Protein AF-A0A960N498-F1 (afdb_monomer_lite)

Radius of gyration: 22.22 Å; chains: 1; bounding box: 42×60×61 Å

Foldseek 3Di:
DDFDQLQDPDLLCLLVLLVLLLVLLVVCCVQLVDPPVLNLLLSLLSLQSSLCSPFFVVLVVVCVVLQVVLVV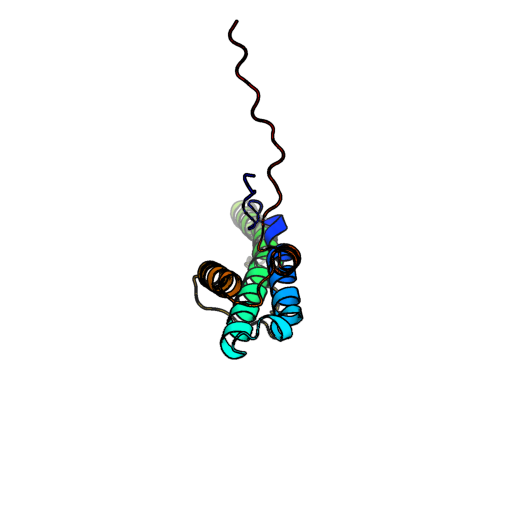CVVPNDDDDDDDRDDRDGDDRDPPHDDDDPPSVVSNVVVLVVSVPRPSDDVVSCVSSSVTGDDDPDDDPDDDDD

Secondary structure (DSSP, 8-state):
--B--SS-SSGGGHHHHHHHHHHHHHHHHHHH---HHHHHHHHHHHHHHHHIIIIIHHHHHHHHHHHHHHHHHHHH---SSPP-PPPP-PPPPPTT-----S-HHHHHHHHHHHHHHSTT--HHHHHHTT-SPPB-----------

Sequence (146 aa):
MKRQPYFPRQVAERPEWFRVFAEQLDHHNPVLGLPAVDLAEAIADAVWLEYLTHYWVPATRDFGPASTATLALAYRGTGDDPMVLPGFEPPALPTGVTARRPGALYRIFDFVQTIKKCPNYSESIGLQMGIVGEEDTSEAETPTFE

Structure (mmCIF, N/CA/C/O backbone):
data_AF-A0A960N498-F1
#
_entry.id   AF-A0A960N498-F1
#
loop_
_atom_site.group_PDB
_atom_site.id
_atom_site.type_symbol
_atom_site.label_atom_id
_atom_site.label_alt_id
_atom_site.label_comp_id
_atom_site.label_asym_id
_atom_site.label_entity_id
_atom_site.label_seq_id
_atom_site.pdbx_PDB_ins_code
_atom_site.Cartn_x
_atom_site.Cartn_y
_atom_site.Cartn_z
_atom_site.occupancy
_atom_site.B_iso_or_equiv
_atom_site.auth_seq_id
_atom_site.auth_comp_id
_atom_site.auth_asym_id
_atom_site.auth_atom_id
_atom_site.pdbx_PDB_model_num
ATOM 1 N N . MET A 1 1 ? -4.626 17.764 22.280 1.00 60.06 1 MET A N 1
ATOM 2 C CA . MET A 1 1 ? -3.346 17.756 21.543 1.00 60.06 1 MET A CA 1
ATOM 3 C C . MET A 1 1 ? -3.635 17.458 20.088 1.00 60.06 1 MET A C 1
ATOM 5 O O . MET A 1 1 ? -4.495 16.626 19.808 1.00 60.06 1 MET A O 1
ATOM 9 N N . LYS A 1 2 ? -3.008 18.194 19.172 1.00 66.44 2 LYS A N 1
ATOM 10 C CA . LYS A 1 2 ? -3.130 17.930 17.738 1.00 66.44 2 LYS A CA 1
ATOM 11 C C . LYS A 1 2 ? -2.371 16.631 17.439 1.00 66.44 2 LYS A C 1
ATOM 13 O O . LYS A 1 2 ? -1.408 16.321 18.130 1.00 66.44 2 LYS A O 1
ATOM 18 N N . ARG A 1 3 ? -2.850 15.829 16.490 1.00 71.38 3 ARG A N 1
ATOM 19 C CA . ARG A 1 3 ? -2.181 14.586 16.080 1.00 71.38 3 ARG A CA 1
ATOM 20 C C . ARG A 1 3 ? -1.801 14.667 14.621 1.00 71.38 3 ARG A C 1
ATOM 22 O O . ARG A 1 3 ? -2.547 15.240 13.821 1.00 71.38 3 ARG A O 1
ATOM 29 N N . GLN A 1 4 ? -0.654 14.093 14.294 1.00 77.19 4 GLN A N 1
ATOM 30 C CA . GLN A 1 4 ? -0.216 13.975 12.914 1.00 77.19 4 GLN A CA 1
ATOM 31 C C . GLN A 1 4 ? -1.149 13.018 12.141 1.00 77.19 4 GLN A C 1
ATOM 33 O O . GLN A 1 4 ? -1.839 12.188 12.743 1.00 77.19 4 GLN A O 1
ATOM 38 N N . PRO A 1 5 ? -1.242 13.123 10.804 1.00 83.06 5 PRO A N 1
ATOM 39 C CA . PRO A 1 5 ? -1.929 12.119 9.998 1.00 83.06 5 PRO A CA 1
ATOM 40 C C . PRO A 1 5 ? -1.252 10.754 10.172 1.00 83.06 5 PRO A C 1
ATOM 42 O O . PRO A 1 5 ? -0.039 10.658 10.038 1.00 83.06 5 PRO A O 1
ATOM 45 N N . TYR A 1 6 ? -2.031 9.702 10.437 1.00 89.44 6 TYR A N 1
ATOM 46 C CA . TYR A 1 6 ? -1.490 8.347 10.621 1.00 89.44 6 TYR A CA 1
ATOM 47 C C . TYR A 1 6 ? -1.002 7.713 9.312 1.00 89.44 6 TYR A C 1
ATOM 49 O O . TYR A 1 6 ? -0.140 6.844 9.325 1.00 89.44 6 TYR A O 1
ATOM 57 N N . PHE A 1 7 ? -1.564 8.128 8.172 1.00 92.31 7 PHE A N 1
ATOM 58 C CA . PHE A 1 7 ? -1.169 7.586 6.879 1.00 92.31 7 PHE A CA 1
ATOM 59 C C . PHE A 1 7 ? 0.095 8.291 6.358 1.00 92.31 7 PHE A C 1
ATOM 61 O O . PHE A 1 7 ? 0.084 9.527 6.246 1.00 92.31 7 PHE A O 1
ATOM 68 N N . PRO A 1 8 ? 1.155 7.549 5.979 1.00 90.75 8 PRO A N 1
ATOM 69 C CA . PRO A 1 8 ? 2.420 8.150 5.583 1.00 90.75 8 PRO A CA 1
ATOM 70 C C . PRO A 1 8 ? 2.311 9.036 4.341 1.00 90.75 8 PRO A C 1
ATOM 72 O O . PRO A 1 8 ? 1.764 8.660 3.291 1.00 90.75 8 PRO A O 1
ATOM 75 N N . ARG A 1 9 ? 2.903 10.231 4.435 1.00 88.00 9 ARG A N 1
ATOM 76 C CA . ARG A 1 9 ? 2.993 11.156 3.299 1.00 88.00 9 ARG A CA 1
ATOM 77 C C . ARG A 1 9 ? 3.956 10.621 2.245 1.00 88.00 9 ARG A C 1
ATOM 79 O O . ARG A 1 9 ? 3.640 10.699 1.055 1.00 88.00 9 ARG A O 1
ATOM 86 N N . GLN A 1 10 ? 5.084 10.052 2.671 1.00 87.25 10 GLN A N 1
ATOM 87 C CA . GLN A 1 10 ? 6.096 9.526 1.765 1.00 87.25 10 GLN A CA 1
ATOM 88 C C . GLN A 1 10 ? 5.680 8.158 1.231 1.00 87.25 10 GLN A C 1
ATOM 90 O O . GLN A 1 10 ? 5.269 7.280 1.980 1.00 87.25 10 GLN A O 1
ATOM 95 N N . VAL A 1 11 ? 5.817 7.952 -0.080 1.00 85.50 11 VAL A N 1
ATOM 96 C CA . VAL A 1 11 ? 5.460 6.668 -0.710 1.00 85.50 11 VAL A CA 1
ATOM 97 C C . VAL A 1 11 ? 6.351 5.526 -0.212 1.00 85.50 11 VAL A C 1
ATOM 99 O O . VAL A 1 11 ? 5.876 4.401 -0.139 1.00 85.50 11 VAL A O 1
ATOM 102 N N . ALA A 1 12 ? 7.599 5.815 0.167 1.00 87.00 12 ALA A N 1
ATOM 103 C CA . ALA A 1 12 ? 8.554 4.820 0.657 1.00 87.00 12 ALA A CA 1
ATOM 104 C C . ALA A 1 12 ? 8.157 4.196 2.008 1.00 87.00 12 ALA A C 1
ATOM 106 O O . ALA A 1 12 ? 8.523 3.061 2.280 1.00 87.00 12 ALA A O 1
ATOM 107 N N . GLU A 1 13 ? 7.382 4.912 2.825 1.00 90.00 13 GLU A N 1
ATOM 108 C CA . GLU A 1 13 ? 6.930 4.465 4.152 1.00 90.00 13 GLU A CA 1
ATOM 109 C C . GLU A 1 13 ? 5.604 3.684 4.086 1.00 90.00 13 GLU A C 1
ATOM 111 O O . GLU A 1 13 ? 5.227 2.983 5.022 1.00 90.00 13 GLU A O 1
ATOM 116 N N . ARG A 1 14 ? 4.869 3.793 2.970 1.00 93.00 14 ARG A N 1
ATOM 117 C CA . ARG A 1 14 ? 3.546 3.168 2.801 1.00 93.00 14 ARG A CA 1
ATOM 118 C C . ARG A 1 14 ? 3.559 1.636 2.800 1.00 93.00 14 ARG A C 1
ATOM 120 O O . ARG A 1 14 ? 2.622 1.091 3.377 1.00 93.00 14 ARG A O 1
ATOM 127 N N . PRO A 1 15 ? 4.544 0.939 2.194 1.00 94.31 15 PRO A N 1
ATOM 128 C CA . PRO A 1 15 ? 4.620 -0.517 2.267 1.00 94.31 15 PRO A CA 1
ATOM 129 C C . PRO A 1 15 ? 4.563 -1.037 3.700 1.00 94.31 15 PRO A C 1
ATOM 131 O O . PRO A 1 15 ? 3.731 -1.878 4.024 1.00 94.31 15 PRO A O 1
ATOM 134 N N . GLU A 1 16 ? 5.396 -0.458 4.564 1.00 94.00 16 GLU A N 1
ATOM 135 C CA . GLU A 1 16 ? 5.491 -0.860 5.962 1.00 94.00 16 GLU A CA 1
ATOM 136 C C . GLU A 1 16 ? 4.184 -0.590 6.708 1.00 94.00 16 GLU A C 1
ATOM 138 O O . GLU A 1 16 ? 3.713 -1.435 7.464 1.00 94.00 16 GLU A O 1
ATOM 143 N N . TRP A 1 17 ? 3.539 0.546 6.430 1.00 96.00 17 TRP A N 1
ATOM 144 C CA . TRP A 1 17 ? 2.233 0.853 7.007 1.00 96.00 17 TRP A CA 1
ATOM 145 C C . TRP A 1 17 ? 1.165 -0.185 6.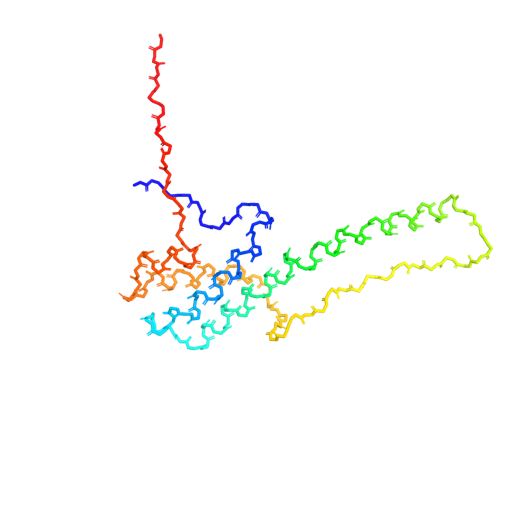633 1.00 96.00 17 TRP A C 1
ATOM 147 O O . TRP A 1 17 ? 0.426 -0.634 7.506 1.00 96.00 17 TRP A O 1
ATOM 157 N N . PHE A 1 18 ? 1.084 -0.600 5.361 1.00 96.75 18 PHE A N 1
ATOM 158 C CA . PHE A 1 18 ? 0.115 -1.618 4.931 1.00 96.75 18 PHE A CA 1
ATOM 159 C C . PHE A 1 18 ? 0.383 -2.982 5.570 1.00 96.75 18 PHE A C 1
ATOM 161 O O . PHE A 1 18 ? -0.563 -3.634 6.015 1.00 96.75 18 PHE A O 1
ATOM 168 N N . ARG A 1 19 ? 1.658 -3.375 5.652 1.00 95.25 19 ARG A N 1
ATOM 169 C CA . ARG A 1 19 ? 2.096 -4.626 6.275 1.00 95.25 19 ARG A CA 1
ATOM 170 C C . ARG A 1 19 ? 1.713 -4.675 7.754 1.00 95.25 19 ARG A C 1
ATOM 172 O O . ARG A 1 19 ? 1.020 -5.593 8.188 1.00 95.25 19 ARG A O 1
ATOM 179 N N . VAL A 1 20 ? 2.099 -3.645 8.513 1.00 95.56 20 VAL A N 1
ATOM 180 C CA . VAL A 1 20 ? 1.786 -3.525 9.946 1.00 95.56 20 VAL A CA 1
ATOM 181 C C . VAL A 1 20 ? 0.278 -3.487 10.169 1.00 95.56 20 VAL A C 1
ATOM 183 O O . VAL A 1 20 ? -0.223 -4.191 11.043 1.00 95.56 20 VAL A O 1
ATOM 186 N N . PHE A 1 21 ? -0.464 -2.725 9.361 1.00 96.38 21 PHE A N 1
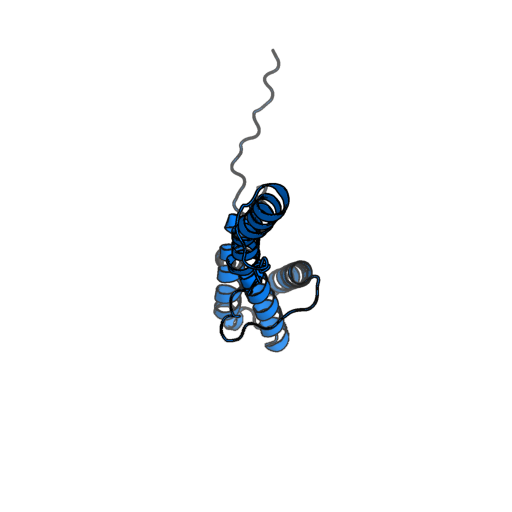ATOM 187 C CA . PHE A 1 21 ? -1.919 -2.677 9.462 1.00 96.38 21 PHE A CA 1
ATOM 188 C C . PHE A 1 21 ? -2.548 -4.066 9.290 1.00 96.38 21 PHE A C 1
ATOM 190 O O . PHE A 1 21 ? -3.367 -4.454 10.118 1.00 96.38 21 PHE A O 1
ATOM 197 N N . ALA A 1 22 ? -2.156 -4.831 8.265 1.00 95.94 22 ALA A N 1
ATOM 198 C CA . ALA A 1 22 ? -2.698 -6.166 8.010 1.00 95.94 22 ALA A CA 1
ATOM 199 C C . ALA A 1 22 ? -2.394 -7.159 9.148 1.00 95.94 22 ALA A C 1
ATOM 201 O O . ALA A 1 22 ? -3.302 -7.841 9.624 1.00 95.94 22 ALA A O 1
ATOM 202 N N . GLU A 1 23 ? -1.143 -7.207 9.614 1.00 96.12 23 GLU A N 1
ATOM 203 C CA . GLU A 1 23 ? -0.706 -8.105 10.693 1.00 96.12 23 GLU A CA 1
ATOM 204 C C . GLU A 1 23 ? -1.412 -7.797 12.020 1.00 96.12 23 GLU A C 1
ATOM 206 O O . GLU A 1 23 ? -1.916 -8.691 12.702 1.00 96.12 23 GLU A O 1
ATOM 211 N N . GLN A 1 24 ? -1.474 -6.517 12.389 1.00 96.12 24 GLN A N 1
ATOM 212 C CA . GLN A 1 24 ? -2.045 -6.092 13.666 1.00 96.12 24 GLN A CA 1
ATOM 213 C C . GLN A 1 24 ? -3.569 -6.163 13.659 1.00 96.12 24 GLN A C 1
ATOM 215 O O . GLN A 1 24 ? -4.181 -6.459 14.687 1.00 96.12 24 GLN A O 1
ATOM 220 N N . LEU A 1 25 ? -4.196 -5.933 12.503 1.00 94.81 25 LEU A N 1
ATOM 221 C CA . LEU A 1 25 ? -5.631 -6.106 12.340 1.00 94.81 25 LEU A CA 1
ATOM 222 C C . LEU A 1 25 ? -6.052 -7.557 12.611 1.00 94.81 25 LEU A C 1
ATOM 224 O O . LEU A 1 25 ? -6.997 -7.772 13.369 1.00 94.81 25 LEU A O 1
ATOM 228 N N . ASP A 1 26 ? -5.329 -8.538 12.066 1.00 95.31 26 ASP A N 1
ATOM 229 C CA . ASP A 1 26 ? -5.582 -9.954 12.350 1.00 95.31 26 ASP A CA 1
ATOM 230 C C . ASP A 1 26 ? -5.324 -10.290 13.830 1.00 95.31 26 ASP A C 1
ATOM 232 O O . ASP A 1 26 ? -6.182 -10.863 14.506 1.00 95.31 26 ASP A O 1
ATOM 236 N N . HIS A 1 27 ? -4.194 -9.826 14.376 1.00 96.25 27 HIS A N 1
ATOM 237 C CA . HIS A 1 27 ? -3.802 -10.075 15.765 1.00 96.25 27 HIS A CA 1
ATOM 238 C C . HIS A 1 27 ? -4.828 -9.570 16.794 1.00 96.25 27 HIS A C 1
ATOM 240 O O . HIS A 1 27 ? -5.120 -10.255 17.776 1.00 96.25 27 HIS A O 1
ATOM 246 N N . HIS A 1 28 ? -5.390 -8.377 16.586 1.00 95.25 28 HIS A N 1
ATOM 247 C CA . HIS A 1 28 ? -6.330 -7.756 17.522 1.00 95.25 28 HIS A CA 1
ATOM 248 C C . HIS A 1 28 ? -7.800 -8.071 17.232 1.00 95.25 28 HIS A C 1
ATOM 250 O O . HIS A 1 28 ? -8.662 -7.749 18.059 1.00 95.25 28 HIS A O 1
ATOM 256 N N . ASN A 1 29 ? -8.121 -8.721 16.110 1.00 93.69 29 ASN A N 1
ATOM 257 C CA . ASN A 1 29 ? -9.504 -9.060 15.794 1.00 93.69 29 ASN A CA 1
ATOM 258 C C . ASN A 1 29 ? -10.223 -9.898 16.875 1.00 93.69 29 ASN A C 1
ATOM 260 O O . ASN A 1 29 ? -11.394 -9.619 17.131 1.00 93.69 29 ASN A O 1
ATOM 264 N N . PRO A 1 30 ? -9.579 -10.851 17.583 1.00 94.38 30 PRO A N 1
ATOM 265 C CA . PRO A 1 30 ? -10.223 -11.568 18.687 1.00 94.38 30 PRO A CA 1
ATOM 266 C C . PRO A 1 30 ? -10.760 -10.654 19.799 1.00 94.38 30 PRO A C 1
ATOM 268 O O . PRO A 1 30 ? -11.718 -11.014 20.478 1.00 94.38 30 PRO A O 1
ATOM 271 N N . VAL A 1 31 ? -10.166 -9.470 19.977 1.00 93.25 31 VAL A N 1
ATOM 272 C CA . VAL A 1 31 ? -10.618 -8.454 20.940 1.00 93.25 31 VAL A CA 1
ATOM 273 C C . VAL A 1 31 ? -11.696 -7.560 20.325 1.00 93.25 31 VAL A C 1
ATOM 275 O O . VAL A 1 31 ? -12.708 -7.268 20.964 1.00 93.25 31 VAL A O 1
ATOM 278 N N . LEU A 1 32 ? -11.497 -7.127 19.077 1.00 92.12 32 LEU A N 1
ATOM 279 C CA . LEU A 1 32 ? -12.407 -6.210 18.384 1.00 92.12 32 LEU A CA 1
ATOM 280 C C . LEU A 1 32 ? -13.731 -6.869 17.973 1.00 92.12 32 LEU A C 1
ATOM 282 O O . LEU A 1 32 ? -14.750 -6.184 17.902 1.00 92.12 32 LEU A O 1
ATOM 286 N N . GLY A 1 33 ? -13.723 -8.182 17.732 1.00 92.88 33 GLY A N 1
ATOM 287 C CA . GLY A 1 33 ? -14.898 -8.959 17.348 1.00 92.88 33 GLY A CA 1
ATOM 288 C C . GLY A 1 33 ? -15.470 -8.567 15.985 1.00 92.88 33 GLY A C 1
ATOM 289 O O . GLY A 1 33 ? -16.690 -8.592 15.816 1.00 92.88 33 GLY A O 1
ATOM 290 N N . LEU A 1 34 ? -14.625 -8.164 15.026 1.00 93.75 34 LEU A N 1
ATOM 291 C CA . LEU A 1 34 ? -15.090 -7.761 13.697 1.00 93.75 34 LEU A CA 1
ATOM 292 C C . LEU A 1 34 ? -15.532 -8.991 12.887 1.00 93.75 34 LEU A C 1
ATOM 294 O O . LEU A 1 34 ? -14.984 -10.087 13.067 1.00 93.75 34 LEU A O 1
ATOM 298 N N . PRO A 1 35 ? -16.490 -8.829 11.956 1.00 94.38 35 PRO A N 1
ATOM 299 C CA . PRO A 1 35 ? -16.887 -9.902 11.055 1.00 94.38 35 PRO A CA 1
ATOM 300 C C . PRO A 1 35 ? -15.696 -10.427 10.247 1.00 94.38 35 PRO A C 1
ATOM 302 O O . PRO A 1 35 ? -14.965 -9.659 9.623 1.00 94.38 35 PRO A O 1
ATOM 305 N N . ALA A 1 36 ? -15.534 -11.752 10.206 1.00 93.06 36 ALA A N 1
ATOM 306 C CA . ALA A 1 36 ? -14.406 -12.397 9.527 1.00 93.06 36 ALA A CA 1
ATOM 307 C C . ALA A 1 36 ? -14.324 -12.063 8.025 1.00 93.06 36 ALA A C 1
ATOM 309 O O . ALA A 1 36 ? -13.235 -12.012 7.462 1.00 93.06 36 ALA A O 1
ATOM 310 N N . VAL A 1 37 ? -15.469 -11.812 7.381 1.00 94.62 37 VAL A N 1
ATOM 311 C CA . VAL A 1 37 ? -15.528 -11.428 5.961 1.00 94.62 37 VAL A CA 1
ATOM 312 C C . VAL A 1 37 ? -14.942 -10.034 5.747 1.00 94.62 37 VAL A C 1
ATOM 314 O O . VAL A 1 37 ? -14.089 -9.860 4.881 1.00 94.62 37 VAL A O 1
ATOM 317 N N . ASP A 1 38 ? -15.352 -9.058 6.558 1.00 93.81 38 ASP A N 1
ATOM 318 C CA . ASP A 1 38 ? -14.876 -7.678 6.429 1.00 93.81 38 ASP A CA 1
ATOM 319 C C .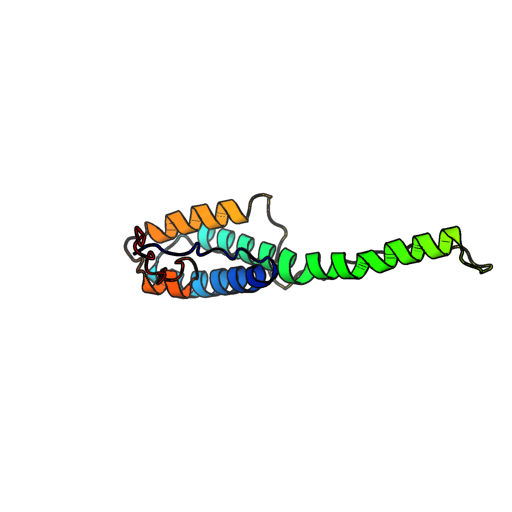 ASP A 1 38 ? -13.388 -7.571 6.785 1.00 93.81 38 ASP A C 1
ATOM 321 O O . ASP A 1 38 ? -12.634 -6.866 6.114 1.00 93.81 38 ASP A O 1
ATOM 325 N N . LEU A 1 39 ? -12.951 -8.339 7.791 1.00 94.75 39 LEU A N 1
ATOM 326 C CA . LEU A 1 39 ? -11.544 -8.492 8.154 1.00 94.75 39 LEU A CA 1
ATOM 327 C C . LEU A 1 39 ? -10.711 -8.990 6.965 1.00 94.75 39 LEU A C 1
ATOM 329 O O . LEU A 1 39 ? -9.719 -8.364 6.595 1.00 94.75 39 LEU A O 1
ATOM 333 N N . ALA A 1 40 ? -11.127 -10.102 6.354 1.00 95.06 40 ALA A N 1
ATOM 334 C CA . ALA A 1 40 ? -10.412 -10.706 5.237 1.00 95.06 40 ALA A CA 1
ATOM 335 C C . ALA A 1 40 ? -10.344 -9.763 4.026 1.00 95.06 40 ALA A C 1
ATOM 337 O O . ALA A 1 40 ? -9.301 -9.659 3.383 1.00 95.06 40 ALA A O 1
ATOM 338 N N . GLU A 1 41 ? -11.424 -9.034 3.738 1.00 95.69 41 GLU A N 1
ATOM 339 C CA . GLU A 1 41 ? -11.459 -8.055 2.649 1.00 95.69 41 GLU A CA 1
ATOM 340 C C . GLU A 1 41 ? -10.530 -6.856 2.907 1.00 95.69 41 GLU A C 1
ATOM 342 O O . GLU A 1 41 ? -9.851 -6.405 1.979 1.00 95.69 41 GLU A O 1
ATOM 347 N N . ALA A 1 42 ? -10.450 -6.368 4.150 1.00 96.00 42 ALA A N 1
ATOM 348 C CA . ALA A 1 42 ? -9.549 -5.282 4.535 1.00 96.00 42 ALA A CA 1
ATOM 349 C C . ALA A 1 42 ? -8.072 -5.703 4.481 1.00 96.00 42 ALA A C 1
ATOM 351 O O . ALA A 1 42 ? -7.240 -4.961 3.955 1.00 96.00 42 ALA A O 1
ATOM 352 N N . ILE A 1 43 ? -7.753 -6.909 4.961 1.00 96.06 43 ILE A N 1
ATOM 353 C CA . ILE A 1 43 ? -6.407 -7.490 4.864 1.00 96.06 43 ILE A CA 1
ATOM 354 C C . ILE A 1 43 ? -6.023 -7.670 3.392 1.00 96.06 43 ILE A C 1
ATOM 356 O O . ILE A 1 43 ? -4.944 -7.243 2.988 1.00 96.06 43 ILE A O 1
ATOM 360 N N . ALA A 1 44 ? -6.919 -8.221 2.567 1.00 96.50 44 ALA A N 1
ATOM 361 C CA . ALA A 1 44 ? -6.682 -8.415 1.137 1.00 96.50 44 ALA A CA 1
ATOM 362 C C . ALA A 1 44 ? -6.421 -7.090 0.397 1.00 96.50 44 ALA A C 1
ATOM 364 O O . ALA A 1 44 ? -5.575 -7.029 -0.496 1.00 96.50 44 ALA A O 1
ATOM 365 N N . ASP A 1 45 ? -7.125 -6.018 0.769 1.00 97.56 45 ASP A N 1
ATOM 366 C CA . ASP A 1 45 ? -6.878 -4.675 0.242 1.00 97.56 45 ASP A CA 1
ATOM 367 C C . ASP A 1 45 ? -5.508 -4.122 0.676 1.00 97.56 45 ASP A C 1
ATOM 369 O O . ASP A 1 45 ? -4.814 -3.517 -0.147 1.00 97.56 45 ASP A O 1
ATOM 373 N N . ALA A 1 46 ? -5.095 -4.348 1.927 1.00 96.94 46 ALA A N 1
ATOM 374 C CA . ALA A 1 46 ? -3.813 -3.881 2.452 1.00 96.94 46 ALA A CA 1
ATOM 375 C C . ALA A 1 46 ? -2.624 -4.583 1.778 1.00 96.94 46 ALA A C 1
ATOM 377 O O . ALA A 1 46 ? -1.754 -3.906 1.232 1.00 96.94 46 ALA A O 1
ATOM 378 N N . VAL A 1 47 ? -2.628 -5.919 1.712 1.00 96.81 47 VAL A N 1
ATOM 379 C CA . VAL A 1 47 ? -1.534 -6.696 1.092 1.00 96.81 47 VAL A CA 1
ATOM 380 C C . VAL A 1 47 ? -1.424 -6.455 -0.418 1.00 96.81 47 VAL A C 1
ATOM 382 O O . VAL A 1 47 ? -0.340 -6.516 -0.994 1.00 96.81 47 VAL A O 1
ATOM 385 N N . TRP A 1 48 ? -2.533 -6.115 -1.084 1.00 97.44 48 TRP A N 1
ATOM 386 C CA . TRP A 1 48 ? -2.506 -5.695 -2.485 1.00 97.44 48 TRP A CA 1
ATOM 387 C C . TRP A 1 48 ? -1.808 -4.344 -2.675 1.00 97.44 48 TRP A C 1
ATOM 389 O O . TRP A 1 48 ? -1.006 -4.176 -3.596 1.00 97.44 48 TRP A O 1
ATOM 399 N N . LEU A 1 49 ? -2.093 -3.369 -1.808 1.00 96.81 49 LEU A N 1
ATOM 400 C CA . LEU A 1 49 ? -1.443 -2.059 -1.859 1.00 96.81 49 LEU A CA 1
ATOM 401 C C . LEU A 1 49 ? 0.029 -2.128 -1.440 1.00 96.81 49 LEU A C 1
ATOM 403 O O . LEU A 1 49 ? 0.859 -1.428 -2.027 1.00 96.81 49 LEU A O 1
ATOM 407 N N . GLU A 1 50 ? 0.364 -2.996 -0.488 1.00 96.31 50 GLU A N 1
ATOM 408 C CA . GLU A 1 50 ? 1.745 -3.345 -0.163 1.00 96.31 50 GLU A CA 1
ATOM 409 C C . GLU A 1 50 ? 2.458 -3.897 -1.400 1.00 96.31 50 GLU A C 1
ATOM 411 O O . GLU A 1 50 ? 3.487 -3.350 -1.793 1.00 96.31 50 GLU A O 1
ATOM 416 N N . TYR A 1 51 ? 1.874 -4.888 -2.091 1.00 96.25 51 TYR A N 1
ATOM 417 C CA . TYR A 1 51 ? 2.464 -5.443 -3.312 1.00 96.25 51 TYR A CA 1
ATOM 418 C C . TYR A 1 51 ? 2.769 -4.357 -4.355 1.00 96.25 51 TYR A C 1
ATOM 420 O O . TYR A 1 51 ? 3.880 -4.273 -4.891 1.00 96.25 51 TYR A O 1
ATOM 428 N N . LEU A 1 52 ? 1.789 -3.488 -4.617 1.00 95.62 52 LEU A N 1
ATOM 429 C CA . LEU A 1 52 ? 1.933 -2.421 -5.601 1.00 95.62 52 LEU A CA 1
ATOM 430 C C . LEU A 1 52 ? 3.042 -1.434 -5.227 1.00 95.62 52 LEU A C 1
ATOM 432 O O . LEU A 1 52 ? 3.832 -1.037 -6.083 1.00 95.62 52 LEU A O 1
ATOM 436 N N . THR A 1 53 ? 3.096 -1.023 -3.962 1.00 94.75 53 THR A N 1
ATOM 437 C CA . THR A 1 53 ? 4.034 0.009 -3.499 1.00 94.75 53 THR A CA 1
ATOM 438 C C . THR A 1 53 ? 5.441 -0.522 -3.239 1.00 94.75 53 THR A C 1
ATOM 440 O O . THR A 1 53 ? 6.398 0.215 -3.474 1.00 94.75 53 THR A O 1
ATOM 443 N N . HIS A 1 54 ? 5.575 -1.777 -2.808 1.00 94.44 54 HIS A N 1
ATOM 444 C CA . HIS A 1 54 ? 6.850 -2.393 -2.446 1.00 94.44 54 HIS A CA 1
ATOM 445 C C . HIS A 1 54 ? 7.538 -3.104 -3.615 1.00 94.44 54 HIS A C 1
ATOM 447 O O . HIS A 1 54 ? 8.753 -3.014 -3.744 1.00 94.44 54 HIS A O 1
ATOM 453 N N . TYR A 1 55 ? 6.783 -3.790 -4.480 1.00 94.50 55 TYR A N 1
ATOM 454 C CA . TYR A 1 55 ? 7.363 -4.614 -5.547 1.00 94.50 55 TYR A CA 1
ATOM 455 C C . TYR A 1 55 ? 7.114 -4.011 -6.927 1.00 94.50 55 TYR A C 1
ATOM 457 O O . TYR A 1 55 ? 8.054 -3.755 -7.680 1.00 94.50 55 TYR A O 1
ATOM 465 N N . TRP A 1 56 ? 5.850 -3.754 -7.271 1.00 95.31 56 TRP A N 1
ATOM 466 C CA . TRP A 1 56 ? 5.489 -3.415 -8.649 1.00 95.31 56 TRP A CA 1
ATOM 467 C C . TRP A 1 56 ? 5.979 -2.026 -9.084 1.00 95.31 56 TRP A C 1
ATOM 469 O O . TRP A 1 56 ? 6.568 -1.890 -10.159 1.00 95.31 56 TRP A O 1
ATOM 479 N N . VAL A 1 57 ? 5.776 -0.986 -8.263 1.00 94.50 57 VAL A N 1
ATOM 480 C CA . VAL A 1 57 ? 6.226 0.379 -8.592 1.00 94.50 57 VAL A CA 1
ATOM 481 C C . VAL A 1 57 ? 7.756 0.468 -8.690 1.00 94.50 57 VAL A C 1
ATOM 483 O O . VAL A 1 57 ? 8.225 1.043 -9.675 1.00 94.50 57 VAL A O 1
ATOM 486 N N . PRO A 1 58 ? 8.552 -0.071 -7.745 1.00 94.06 58 PRO A N 1
ATOM 487 C CA . PRO A 1 58 ? 10.008 -0.104 -7.888 1.00 94.06 58 PRO A CA 1
ATOM 488 C C . PRO A 1 58 ? 10.469 -0.835 -9.152 1.00 94.06 58 PRO A C 1
ATOM 490 O O . PRO A 1 58 ? 11.181 -0.236 -9.951 1.00 94.06 58 PRO A O 1
ATOM 493 N N . ALA A 1 59 ? 9.955 -2.040 -9.425 1.00 95.19 59 ALA A N 1
ATOM 494 C CA . ALA A 1 59 ? 10.307 -2.783 -10.638 1.00 95.19 59 ALA A CA 1
ATOM 495 C C . ALA A 1 59 ? 9.969 -2.008 -11.925 1.00 95.19 59 ALA A C 1
ATOM 497 O O . ALA A 1 59 ? 10.746 -1.985 -12.878 1.00 95.19 59 ALA A O 1
ATOM 498 N N . THR A 1 60 ? 8.828 -1.313 -11.944 1.00 94.75 60 THR A N 1
ATOM 499 C CA . THR A 1 60 ? 8.436 -0.458 -13.076 1.00 94.75 60 THR A CA 1
ATOM 500 C C . THR A 1 60 ? 9.406 0.715 -13.262 1.00 94.75 60 THR A C 1
ATOM 502 O O . THR A 1 60 ? 9.720 1.089 -14.392 1.00 94.75 60 THR A O 1
ATOM 505 N N . ARG A 1 61 ? 9.901 1.306 -12.166 1.00 94.38 61 ARG A N 1
ATOM 506 C CA . ARG A 1 61 ? 10.883 2.402 -12.213 1.00 94.38 61 ARG A CA 1
ATOM 507 C C . ARG A 1 61 ? 12.240 1.917 -12.711 1.00 94.38 61 ARG A C 1
ATOM 509 O O . ARG A 1 61 ? 12.832 2.595 -13.547 1.00 94.38 61 ARG A O 1
ATOM 516 N N . ASP A 1 62 ? 12.672 0.744 -12.267 1.00 93.44 62 ASP A N 1
ATOM 517 C CA . ASP A 1 62 ? 13.929 0.122 -12.693 1.00 93.44 62 ASP A CA 1
ATOM 518 C C . ASP A 1 62 ? 13.894 -0.300 -14.169 1.00 93.44 62 ASP A C 1
ATOM 520 O O . ASP A 1 62 ? 14.911 -0.267 -14.861 1.00 93.44 62 ASP A O 1
ATOM 524 N N . PHE A 1 63 ? 12.708 -0.626 -14.691 1.00 95.00 63 PHE A N 1
ATOM 525 C CA . PHE A 1 63 ? 12.506 -0.925 -16.107 1.00 95.00 63 PHE A CA 1
ATOM 526 C C . PHE A 1 63 ? 12.534 0.321 -17.013 1.00 95.00 63 PHE A C 1
ATOM 528 O O . PHE A 1 63 ? 12.896 0.234 -18.189 1.00 95.00 63 PHE A O 1
ATOM 535 N N . GLY A 1 64 ? 12.186 1.501 -16.488 1.00 93.94 64 GLY A N 1
ATOM 536 C CA . GLY A 1 64 ? 12.138 2.756 -17.252 1.00 93.94 64 GLY A CA 1
ATOM 537 C C . GLY A 1 64 ? 13.409 3.045 -18.074 1.00 93.94 64 GLY A C 1
ATOM 538 O O . GLY A 1 64 ? 13.301 3.290 -19.281 1.00 93.94 64 GLY A O 1
ATOM 539 N N . PRO A 1 65 ? 14.615 2.960 -17.480 1.00 95.25 65 PRO A N 1
ATOM 540 C CA . PRO A 1 65 ? 15.882 3.096 -18.197 1.00 95.25 65 PRO A CA 1
ATOM 541 C C . PRO A 1 65 ? 16.080 2.113 -19.359 1.00 95.25 65 PRO A C 1
ATOM 543 O O . PRO A 1 65 ? 16.674 2.485 -20.368 1.00 95.25 65 PRO A O 1
ATOM 546 N N . ALA A 1 66 ? 15.571 0.879 -19.274 1.00 92.12 66 ALA A N 1
ATOM 547 C CA . ALA A 1 66 ? 15.689 -0.087 -20.370 1.00 92.12 66 ALA A CA 1
ATOM 548 C C . ALA A 1 66 ? 14.910 0.376 -21.613 1.00 92.12 66 ALA A C 1
ATOM 550 O O . ALA A 1 66 ? 15.380 0.244 -22.747 1.00 92.12 66 ALA A O 1
ATOM 551 N N . SER A 1 67 ? 13.747 0.997 -21.402 1.00 91.12 67 SER A N 1
ATOM 552 C CA . SER A 1 67 ? 12.937 1.564 -22.486 1.00 91.12 67 SER A CA 1
ATOM 553 C C . SER A 1 67 ? 13.638 2.748 -23.163 1.00 91.12 67 SER A C 1
ATOM 555 O O . SER A 1 67 ? 13.683 2.827 -24.392 1.00 91.12 67 SER A O 1
ATOM 557 N N . THR A 1 68 ? 14.239 3.655 -22.385 1.00 93.56 68 THR A N 1
ATOM 558 C CA . THR A 1 68 ? 14.955 4.816 -22.943 1.00 93.56 68 THR A CA 1
ATOM 559 C C . THR A 1 68 ? 16.277 4.423 -23.602 1.00 93.56 68 THR A C 1
ATOM 561 O O . THR A 1 68 ? 16.619 4.977 -24.647 1.00 93.56 68 THR A O 1
ATOM 564 N N . ALA A 1 69 ? 16.989 3.430 -23.064 1.00 92.56 69 ALA A N 1
ATOM 565 C CA . ALA A 1 69 ? 18.187 2.867 -23.682 1.00 92.56 69 ALA A CA 1
ATOM 566 C C . ALA A 1 69 ? 17.875 2.216 -25.037 1.00 92.56 69 ALA A C 1
ATOM 568 O O . ALA A 1 69 ? 18.599 2.430 -26.009 1.00 92.56 69 ALA A O 1
ATOM 569 N N . THR A 1 70 ? 16.755 1.496 -25.133 1.00 93.38 70 THR A N 1
ATOM 570 C CA . THR A 1 70 ? 16.290 0.913 -26.401 1.00 93.38 70 THR A CA 1
ATOM 571 C C . THR A 1 70 ? 16.019 2.000 -27.438 1.00 93.38 70 THR A C 1
ATOM 573 O O . THR A 1 70 ? 16.434 1.876 -28.587 1.00 93.38 70 THR A O 1
ATOM 576 N N . LEU A 1 71 ? 15.404 3.117 -27.041 1.00 93.56 71 LEU A N 1
ATOM 577 C CA . LEU A 1 71 ? 15.203 4.254 -27.942 1.00 93.56 71 LEU A CA 1
ATOM 578 C C . LEU A 1 71 ? 16.532 4.883 -28.397 1.00 93.56 71 LEU A C 1
ATOM 580 O O . LEU A 1 71 ? 16.686 5.236 -29.565 1.00 93.56 71 LEU A O 1
ATOM 584 N N . ALA A 1 72 ? 17.511 4.997 -27.495 1.00 94.38 72 ALA A N 1
ATOM 585 C CA . ALA A 1 72 ? 18.840 5.497 -27.838 1.00 94.38 72 ALA A CA 1
ATOM 586 C C . ALA A 1 72 ? 19.547 4.592 -28.864 1.00 94.38 72 ALA A C 1
ATOM 588 O O . ALA A 1 72 ? 20.142 5.102 -29.817 1.00 94.38 72 ALA A O 1
ATOM 589 N N . LEU A 1 73 ? 19.424 3.268 -28.713 1.00 93.50 73 LEU A N 1
ATOM 590 C CA . LEU A 1 73 ? 19.916 2.288 -29.685 1.00 93.50 73 LEU A CA 1
ATOM 591 C C . LEU A 1 73 ? 19.194 2.404 -31.032 1.00 93.50 73 LEU A C 1
ATOM 593 O O . LEU A 1 73 ? 19.848 2.347 -32.066 1.00 93.50 73 LEU A O 1
ATOM 597 N N . ALA A 1 74 ? 17.885 2.657 -31.047 1.00 92.94 74 ALA A N 1
ATOM 598 C CA . ALA A 1 74 ? 17.144 2.825 -32.298 1.00 92.94 74 ALA A CA 1
ATOM 599 C C . ALA A 1 74 ? 17.598 4.055 -33.096 1.00 92.94 74 ALA A C 1
ATOM 601 O O . ALA A 1 74 ? 17.609 4.036 -34.323 1.00 92.94 74 ALA A O 1
ATOM 602 N N . TYR A 1 75 ? 17.974 5.137 -32.410 1.00 95.31 75 TYR A N 1
ATOM 603 C CA . TYR A 1 75 ? 18.384 6.377 -33.071 1.00 95.31 75 TYR A CA 1
ATOM 604 C C . TYR A 1 75 ? 19.854 6.421 -33.468 1.00 95.31 75 TYR A C 1
ATOM 606 O O . TYR A 1 75 ? 20.201 7.100 -34.433 1.00 95.31 75 TYR A O 1
ATOM 614 N N . ARG A 1 76 ? 20.732 5.810 -32.671 1.00 94.69 76 ARG A N 1
ATOM 615 C CA . ARG A 1 76 ? 22.187 6.007 -32.783 1.00 94.69 76 ARG A CA 1
ATOM 616 C C . ARG A 1 76 ? 22.992 4.723 -32.618 1.00 94.69 76 ARG A C 1
ATOM 618 O O . ARG A 1 76 ? 24.218 4.786 -32.618 1.00 94.69 76 ARG A O 1
ATOM 625 N N . GLY A 1 77 ? 22.322 3.596 -32.411 1.00 89.06 77 GLY A N 1
ATOM 626 C CA . GLY A 1 77 ? 22.962 2.300 -32.269 1.00 89.06 77 GLY A CA 1
ATOM 627 C C . GLY A 1 77 ? 23.583 1.832 -33.579 1.00 89.06 77 GLY A C 1
ATOM 628 O O . GLY A 1 77 ? 23.232 2.284 -34.668 1.00 89.06 77 GLY A O 1
ATOM 629 N N . THR A 1 78 ? 24.527 0.914 -33.447 1.00 90.06 78 THR A N 1
ATOM 630 C CA . THR A 1 78 ? 25.158 0.195 -34.550 1.00 90.06 78 THR A CA 1
ATOM 631 C C . THR A 1 78 ? 24.914 -1.300 -34.354 1.00 90.06 78 THR A C 1
ATOM 633 O O . THR A 1 78 ? 24.749 -1.756 -33.223 1.00 90.06 78 THR A O 1
ATOM 636 N N . GLY A 1 79 ? 24.876 -2.063 -35.442 1.00 90.44 79 GLY A N 1
ATOM 637 C CA . GLY A 1 79 ? 24.638 -3.506 -35.413 1.00 90.44 79 GLY A CA 1
ATOM 638 C C . GLY A 1 79 ? 23.872 -3.972 -36.645 1.00 90.44 79 GLY A C 1
ATOM 639 O O . GLY A 1 79 ? 23.175 -3.178 -37.275 1.00 90.44 79 GLY A O 1
ATOM 640 N N . ASP A 1 80 ? 24.024 -5.253 -36.972 1.00 88.56 80 ASP A N 1
ATOM 641 C CA . ASP A 1 80 ? 23.384 -5.876 -38.138 1.00 88.56 80 ASP A CA 1
ATOM 642 C C . ASP A 1 80 ? 22.125 -6.681 -37.757 1.00 88.56 80 ASP A C 1
ATOM 644 O O . ASP A 1 80 ? 21.285 -6.969 -38.612 1.00 88.56 80 ASP A O 1
ATOM 648 N N . ASP A 1 81 ? 21.970 -7.018 -36.472 1.00 93.06 81 ASP A N 1
ATOM 649 C CA . ASP A 1 81 ? 20.826 -7.775 -35.965 1.00 93.06 81 ASP A CA 1
ATOM 650 C C . ASP A 1 81 ? 19.576 -6.890 -35.785 1.00 93.06 81 ASP A C 1
ATOM 652 O O . ASP A 1 81 ? 19.678 -5.736 -35.350 1.00 93.06 81 ASP A O 1
ATOM 656 N N . PRO A 1 82 ? 18.363 -7.423 -36.042 1.00 92.19 82 PRO A N 1
ATOM 657 C CA . PRO A 1 82 ? 17.121 -6.734 -35.717 1.00 92.19 82 PRO A CA 1
ATOM 658 C C . PRO A 1 82 ? 17.013 -6.414 -34.222 1.00 92.19 82 PRO A C 1
ATOM 660 O O . PRO A 1 82 ? 17.251 -7.263 -33.362 1.00 92.19 82 PRO A O 1
ATOM 663 N N . MET A 1 83 ? 16.580 -5.194 -33.905 1.00 92.25 83 MET A N 1
ATOM 664 C CA . MET A 1 83 ? 16.364 -4.782 -32.520 1.00 92.25 83 MET A CA 1
ATOM 665 C C . MET A 1 83 ? 15.233 -5.573 -31.853 1.00 92.25 83 MET A C 1
ATOM 667 O O . MET A 1 83 ? 14.156 -5.746 -32.425 1.00 92.25 83 MET A O 1
ATOM 671 N N . VAL A 1 84 ? 15.452 -5.967 -30.597 1.00 91.94 84 VAL A N 1
ATOM 672 C CA . VAL A 1 84 ? 14.448 -6.603 -29.735 1.00 91.94 84 VAL A CA 1
ATOM 673 C C . VAL A 1 84 ? 14.018 -5.615 -28.658 1.00 91.94 84 VAL A C 1
ATOM 675 O O . VAL A 1 84 ? 14.855 -4.990 -28.007 1.00 91.94 84 VAL A O 1
ATOM 678 N N . LEU A 1 85 ? 12.707 -5.466 -28.468 1.00 92.31 85 LEU A N 1
ATOM 679 C CA . LEU A 1 85 ? 12.172 -4.613 -27.411 1.00 92.31 85 LEU A CA 1
ATOM 680 C C . LEU A 1 85 ? 12.277 -5.323 -26.054 1.00 92.31 85 LEU A C 1
ATOM 682 O O . LEU A 1 85 ? 11.929 -6.504 -25.965 1.00 92.31 85 LEU A O 1
ATOM 686 N N . PRO A 1 86 ? 12.701 -4.624 -24.989 1.00 93.44 86 PRO A N 1
ATOM 687 C CA . PRO A 1 86 ? 12.682 -5.193 -23.654 1.00 93.44 86 PRO A CA 1
ATOM 688 C C . PRO A 1 86 ? 11.227 -5.427 -23.224 1.00 93.44 86 PRO A C 1
ATOM 690 O O . PRO A 1 86 ? 10.374 -4.551 -23.368 1.00 93.44 86 PRO A O 1
ATOM 693 N N . GLY A 1 87 ? 10.941 -6.619 -22.701 1.00 93.50 87 GLY A N 1
ATOM 694 C CA . GLY A 1 87 ? 9.659 -6.940 -22.078 1.00 93.50 87 GLY A CA 1
ATOM 695 C C . GLY A 1 87 ? 9.688 -6.603 -20.591 1.00 93.50 87 GLY A C 1
ATOM 696 O O . GLY A 1 87 ? 10.675 -6.892 -19.917 1.00 93.50 87 GLY A O 1
ATOM 697 N N . PHE A 1 88 ? 8.616 -6.004 -20.074 1.00 94.88 88 PHE A N 1
ATOM 698 C CA . PHE A 1 88 ? 8.439 -5.846 -18.633 1.00 94.88 88 PHE A CA 1
ATOM 699 C C . PHE A 1 88 ? 7.703 -7.060 -18.073 1.00 94.88 88 PHE A C 1
ATOM 701 O O . PHE A 1 88 ? 6.548 -7.305 -18.425 1.00 94.88 88 PHE A O 1
ATOM 708 N N . GLU A 1 89 ? 8.364 -7.787 -17.179 1.00 94.50 89 GLU A N 1
ATOM 709 C CA . GLU A 1 89 ? 7.742 -8.844 -16.393 1.00 94.50 89 GLU A CA 1
ATOM 710 C C . GLU A 1 89 ? 7.504 -8.320 -14.969 1.00 94.50 89 GLU A C 1
ATOM 712 O O . GLU A 1 89 ? 8.468 -8.004 -14.264 1.00 94.50 89 GLU A O 1
ATOM 717 N N . PRO A 1 90 ? 6.240 -8.152 -14.539 1.00 92.31 90 PRO A N 1
ATOM 718 C CA . PRO A 1 90 ? 5.958 -7.687 -13.192 1.00 92.31 90 PRO A CA 1
ATOM 719 C C . PRO A 1 90 ? 6.403 -8.738 -12.164 1.00 92.31 90 PRO A C 1
ATOM 721 O O . PRO A 1 90 ? 6.262 -9.936 -12.421 1.00 92.31 90 PRO A O 1
ATOM 724 N N . PRO A 1 91 ? 6.868 -8.321 -10.972 1.00 95.50 91 PRO A N 1
ATOM 725 C CA . PRO A 1 91 ? 7.187 -9.254 -9.898 1.00 95.50 91 PRO A CA 1
ATOM 726 C C . PRO A 1 91 ? 6.004 -10.174 -9.590 1.00 95.50 91 PRO A C 1
ATOM 728 O O . PRO A 1 91 ? 4.859 -9.716 -9.552 1.00 95.50 91 PRO A O 1
ATOM 731 N N . ALA A 1 92 ? 6.274 -11.456 -9.346 1.00 95.00 92 ALA A N 1
ATOM 732 C CA . ALA A 1 92 ? 5.233 -12.414 -8.997 1.00 95.00 92 ALA A CA 1
ATOM 733 C C . ALA A 1 92 ? 4.465 -11.966 -7.743 1.00 95.00 92 ALA A C 1
ATOM 735 O O . ALA A 1 92 ? 5.030 -11.372 -6.822 1.00 95.00 92 ALA A O 1
ATOM 736 N N . LEU A 1 93 ? 3.166 -12.265 -7.710 1.00 94.06 93 LEU A N 1
ATOM 737 C CA . LEU A 1 93 ? 2.351 -11.988 -6.534 1.00 94.06 93 LEU A CA 1
ATOM 738 C C . LEU A 1 93 ? 2.789 -12.892 -5.373 1.00 94.06 93 LEU A C 1
ATOM 740 O O . LEU A 1 93 ? 2.923 -14.103 -5.577 1.00 94.06 93 LEU A O 1
ATOM 744 N N . PRO A 1 94 ? 2.974 -12.345 -4.159 1.00 92.62 94 PRO A N 1
ATOM 745 C CA . PRO A 1 94 ? 3.159 -13.163 -2.970 1.00 92.62 94 PRO A CA 1
ATOM 746 C C . PRO A 1 94 ? 1.959 -14.091 -2.738 1.00 92.62 94 PRO A C 1
ATOM 748 O O . PRO A 1 94 ? 0.828 -13.794 -3.132 1.00 92.62 94 PRO A O 1
ATOM 751 N N . THR A 1 95 ? 2.194 -15.219 -2.068 1.00 90.56 95 THR A N 1
ATOM 752 C CA . THR A 1 95 ? 1.144 -16.195 -1.750 1.00 90.56 95 THR A CA 1
ATOM 753 C C . THR A 1 95 ? -0.025 -15.535 -1.018 1.00 90.56 95 THR A C 1
ATOM 755 O O . THR A 1 95 ? 0.169 -14.836 -0.029 1.00 90.56 95 THR A O 1
ATOM 758 N N . GLY A 1 96 ? -1.249 -15.782 -1.490 1.00 86.50 96 GLY A N 1
ATOM 759 C CA . GLY A 1 96 ? -2.472 -15.239 -0.886 1.00 86.50 96 GLY A CA 1
ATOM 760 C C . GLY A 1 96 ? -2.829 -13.816 -1.325 1.00 86.50 96 GLY A C 1
ATOM 761 O O . GLY A 1 96 ? -3.942 -13.368 -1.055 1.00 86.50 96 GLY A O 1
ATOM 762 N N . VAL A 1 97 ? -1.953 -13.121 -2.059 1.00 93.19 97 VAL A N 1
ATOM 763 C CA . VAL A 1 97 ? -2.262 -11.806 -2.630 1.00 93.19 97 VAL A CA 1
ATOM 764 C C . VAL A 1 97 ? -3.030 -11.982 -3.936 1.00 93.19 97 VAL A C 1
ATOM 766 O O . VAL A 1 97 ? -2.609 -12.697 -4.844 1.00 93.19 97 VAL A O 1
ATOM 769 N N . THR A 1 98 ? -4.166 -11.298 -4.049 1.00 93.62 98 THR A N 1
ATOM 770 C CA . THR A 1 98 ? -4.990 -11.280 -5.263 1.00 93.62 98 THR A CA 1
ATOM 771 C C . THR A 1 98 ? -5.270 -9.847 -5.689 1.00 93.62 98 THR A C 1
ATOM 773 O O . THR A 1 98 ? -5.263 -8.930 -4.869 1.00 93.62 98 THR A O 1
ATOM 776 N N . ALA A 1 99 ? -5.509 -9.643 -6.985 1.00 94.44 99 ALA A N 1
ATOM 777 C CA . ALA A 1 99 ? -5.828 -8.324 -7.514 1.00 94.44 99 ALA A CA 1
ATOM 778 C C . ALA A 1 99 ? -7.138 -7.793 -6.916 1.00 94.44 99 ALA A C 1
ATOM 780 O O . ALA A 1 99 ? -8.153 -8.493 -6.878 1.00 94.44 99 ALA A O 1
ATOM 781 N N . ARG A 1 100 ? -7.123 -6.533 -6.474 1.00 97.19 100 ARG A N 1
ATOM 782 C CA . ARG A 1 100 ? -8.266 -5.898 -5.805 1.00 97.19 100 ARG A CA 1
ATOM 783 C C . ARG A 1 100 ? -8.896 -4.819 -6.668 1.00 97.19 100 ARG A C 1
ATOM 785 O O . ARG A 1 100 ? -8.258 -4.206 -7.524 1.00 97.19 100 ARG A O 1
ATOM 792 N N . ARG A 1 101 ? -10.177 -4.551 -6.402 1.00 96.12 101 ARG A N 1
ATOM 793 C CA . ARG A 1 101 ? -10.921 -3.467 -7.056 1.00 96.12 101 ARG A CA 1
ATOM 794 C C . ARG A 1 101 ? -10.275 -2.107 -6.746 1.00 96.12 101 ARG A C 1
ATOM 796 O O . ARG A 1 101 ? -9.785 -1.926 -5.623 1.00 96.12 101 ARG A O 1
ATOM 803 N N . PRO A 1 102 ? -10.347 -1.126 -7.668 1.00 96.44 102 PRO A N 1
ATOM 804 C CA . PRO A 1 102 ? -9.892 0.240 -7.412 1.00 96.44 102 PRO A CA 1
ATOM 805 C C . PRO A 1 102 ? -10.471 0.824 -6.118 1.00 96.44 102 PRO A C 1
ATOM 807 O O . PRO A 1 102 ? -11.549 0.425 -5.675 1.00 96.44 102 PRO A O 1
ATOM 810 N N . GLY A 1 103 ? -9.755 1.767 -5.502 1.00 95.44 103 GLY A N 1
ATOM 811 C CA . GLY A 1 103 ? -10.196 2.418 -4.263 1.00 95.44 103 GLY A CA 1
ATOM 812 C C . GLY A 1 103 ? -9.957 1.611 -2.980 1.00 95.44 103 GLY A C 1
ATOM 813 O O . GLY A 1 103 ? -10.590 1.902 -1.971 1.00 95.44 103 GLY A O 1
ATOM 814 N N . ALA A 1 104 ? -9.049 0.628 -2.996 1.00 96.75 104 ALA A N 1
ATOM 815 C CA . ALA A 1 104 ? -8.673 -0.164 -1.816 1.00 96.75 104 ALA A CA 1
ATOM 816 C C . ALA A 1 104 ? -8.292 0.705 -0.602 1.00 96.75 104 ALA A C 1
ATOM 818 O O . ALA A 1 104 ? -8.734 0.435 0.507 1.00 96.75 104 ALA A O 1
ATOM 819 N N . LEU A 1 105 ? -7.569 1.811 -0.814 1.00 96.12 105 LEU A N 1
ATOM 820 C CA . LEU A 1 105 ? -7.182 2.715 0.275 1.00 96.12 105 LEU A CA 1
ATOM 821 C C . LEU A 1 105 ? -8.392 3.360 0.965 1.00 96.12 105 LEU A C 1
ATOM 823 O O . LEU A 1 105 ? -8.431 3.444 2.187 1.00 96.12 105 LEU A O 1
ATOM 827 N N . TYR A 1 106 ? -9.390 3.791 0.188 1.00 96.81 106 TYR A N 1
ATOM 828 C CA . TYR A 1 106 ? -10.609 4.373 0.749 1.00 96.81 106 TYR A CA 1
ATOM 829 C C . TYR A 1 106 ? -11.391 3.340 1.556 1.00 96.81 106 TYR A C 1
ATOM 831 O O . TYR A 1 106 ? -11.810 3.644 2.665 1.00 96.81 106 TYR A O 1
ATOM 839 N N . ARG A 1 107 ? -11.494 2.100 1.059 1.00 97.50 107 ARG A N 1
ATOM 840 C CA . ARG A 1 107 ? -12.127 1.006 1.810 1.00 97.50 107 ARG A CA 1
ATOM 841 C C . ARG A 1 107 ? -11.401 0.707 3.119 1.00 97.50 107 ARG A C 1
ATOM 843 O O . ARG A 1 107 ? -12.062 0.548 4.139 1.00 97.50 107 ARG A O 1
ATOM 850 N N . ILE A 1 108 ? -10.066 0.703 3.116 1.00 96.75 108 ILE A N 1
ATOM 851 C CA . ILE A 1 108 ? -9.272 0.575 4.346 1.00 96.75 108 ILE A CA 1
ATOM 852 C C . ILE A 1 108 ? -9.595 1.724 5.307 1.00 96.75 108 ILE A C 1
ATOM 854 O O . ILE A 1 108 ? -9.842 1.479 6.482 1.00 96.75 108 ILE A O 1
ATOM 858 N N . PHE A 1 109 ? -9.644 2.972 4.836 1.00 96.44 109 PHE A N 1
ATOM 859 C CA . PHE A 1 109 ? -9.953 4.117 5.699 1.00 96.44 109 PHE A CA 1
ATOM 860 C C . PHE A 1 109 ? -11.382 4.088 6.251 1.00 96.44 109 PHE A C 1
ATOM 862 O O . PHE A 1 109 ? -11.576 4.385 7.430 1.00 96.44 109 PHE A O 1
ATOM 869 N N . ASP A 1 110 ? -12.365 3.678 5.454 1.00 96.12 110 ASP A N 1
ATOM 870 C CA . ASP A 1 110 ? -13.740 3.468 5.915 1.00 96.12 110 ASP A CA 1
ATOM 871 C C . ASP A 1 110 ? -13.802 2.351 6.968 1.00 96.12 110 ASP A C 1
ATOM 873 O O . ASP A 1 110 ? -14.486 2.467 7.992 1.00 96.12 110 ASP A O 1
ATOM 877 N N . PHE A 1 111 ? -13.022 1.287 6.774 1.00 95.69 111 PHE A N 1
ATOM 878 C CA . PHE A 1 111 ? -12.917 0.203 7.740 1.00 95.69 111 PHE A CA 1
ATOM 879 C C . PHE A 1 111 ? -12.223 0.647 9.033 1.00 95.69 111 PHE A C 1
ATOM 881 O O . PHE A 1 111 ? -12.694 0.329 10.120 1.00 95.69 111 PHE A O 1
ATOM 888 N N . VAL A 1 112 ? -11.195 1.494 8.954 1.00 95.25 112 VAL A N 1
ATOM 889 C CA . VAL A 1 112 ? -10.570 2.137 10.122 1.00 95.25 112 VAL A CA 1
ATOM 890 C C . VAL A 1 112 ? -11.587 2.947 10.931 1.00 95.25 112 VAL A C 1
ATOM 892 O O . VAL A 1 112 ? -11.560 2.909 12.162 1.00 95.25 112 VAL A O 1
ATOM 895 N N . GLN A 1 113 ? -12.519 3.649 10.279 1.00 94.00 113 GLN A N 1
ATOM 896 C CA . GLN A 1 113 ? -13.608 4.330 10.992 1.00 94.00 113 GLN A CA 1
ATOM 897 C C . GLN A 1 113 ? -14.549 3.344 11.687 1.00 94.00 113 GLN A C 1
ATOM 899 O O . GLN A 1 113 ? -15.088 3.657 12.745 1.00 94.00 113 GLN A O 1
ATOM 904 N N . THR A 1 114 ? -14.749 2.164 11.105 1.00 93.69 114 THR A N 1
ATOM 905 C CA . THR A 1 114 ? -15.557 1.093 11.702 1.00 93.69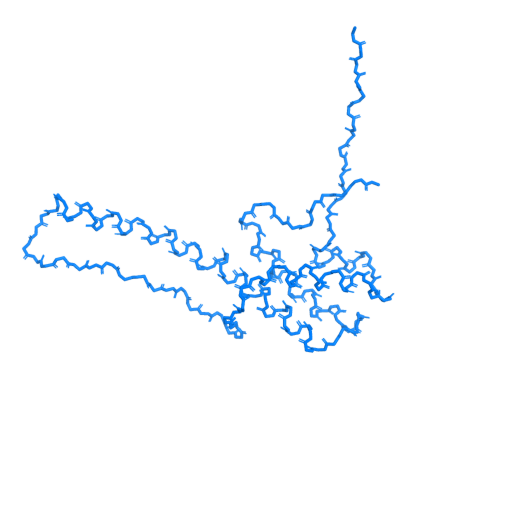 114 THR A CA 1
ATOM 906 C C . THR A 1 114 ? -14.861 0.509 12.929 1.00 93.69 114 THR A C 1
ATOM 908 O O . THR A 1 114 ? -15.474 0.452 13.991 1.00 93.69 114 THR A O 1
ATOM 911 N N . ILE A 1 115 ? -13.561 0.210 12.830 1.00 93.38 115 ILE A N 1
ATOM 912 C CA . ILE A 1 115 ? -12.718 -0.248 13.946 1.00 93.38 115 ILE A CA 1
ATOM 913 C C . ILE A 1 115 ? -12.794 0.733 15.120 1.00 93.38 115 ILE A C 1
ATOM 915 O O . ILE A 1 115 ? -13.040 0.331 16.252 1.00 93.38 115 ILE A O 1
ATOM 919 N N . LYS A 1 116 ? -12.654 2.039 14.857 1.00 93.00 116 LYS A N 1
ATOM 920 C CA . LYS A 1 116 ? -12.703 3.085 15.895 1.00 93.00 116 LYS A CA 1
ATOM 921 C C . LYS A 1 116 ? -14.066 3.228 16.580 1.00 93.00 116 LYS A C 1
ATOM 923 O O . LYS A 1 116 ? -14.142 3.834 17.644 1.00 93.00 116 LYS A O 1
ATOM 928 N N . LYS A 1 117 ? -15.138 2.707 15.977 1.00 93.31 117 LYS A N 1
ATOM 929 C CA . LYS A 1 117 ? -16.493 2.698 16.553 1.00 93.31 117 LYS A CA 1
ATOM 930 C C . LYS A 1 117 ? -16.788 1.426 17.349 1.00 93.31 117 LYS A C 1
ATOM 932 O O . LYS A 1 117 ? -17.835 1.359 17.991 1.00 93.31 117 LYS A O 1
ATOM 937 N N . CYS A 1 118 ? -15.912 0.422 17.310 1.00 91.69 118 CYS A N 1
ATOM 938 C CA . CYS A 1 118 ? -16.102 -0.803 18.074 1.00 91.69 118 CYS A CA 1
ATOM 939 C C . CYS A 1 118 ? -16.031 -0.516 19.582 1.00 91.69 118 CYS A C 1
ATOM 941 O O . CYS A 1 118 ? -15.140 0.207 20.025 1.00 91.69 118 CYS A O 1
ATOM 943 N N . PRO A 1 119 ? -16.910 -1.119 20.399 1.00 91.19 119 PRO A N 1
ATOM 944 C CA . PRO A 1 119 ? -16.926 -0.887 21.845 1.00 91.19 119 PRO A CA 1
ATOM 945 C C . PRO A 1 119 ? -15.642 -1.363 22.541 1.00 91.19 119 PRO A C 1
ATOM 947 O O . PRO A 1 119 ? -15.258 -0.810 23.565 1.00 91.19 119 PRO A O 1
ATOM 950 N N . ASN A 1 120 ? -14.965 -2.358 21.962 1.00 93.00 120 ASN A N 1
ATOM 951 C CA . ASN A 1 120 ? -13.725 -2.929 22.489 1.00 93.00 120 ASN A CA 1
ATOM 952 C C . ASN A 1 120 ? -12.467 -2.241 21.936 1.00 93.00 120 ASN A C 1
ATOM 954 O O . ASN A 1 120 ? -11.352 -2.694 22.193 1.00 93.00 120 ASN A O 1
ATOM 958 N N . TYR A 1 121 ? -12.628 -1.178 21.145 1.00 94.44 121 TYR A N 1
ATOM 959 C CA . TYR A 1 121 ? -11.501 -0.413 20.638 1.00 94.44 121 TYR A CA 1
ATOM 960 C C . TYR A 1 121 ? -10.840 0.375 21.771 1.00 94.44 121 TYR A C 1
ATOM 962 O O . TYR A 1 121 ? -11.496 1.116 22.505 1.00 94.44 121 TYR A O 1
ATOM 970 N N . SER A 1 122 ? -9.519 0.262 21.866 1.00 93.81 122 SER A N 1
ATOM 971 C CA . SER A 1 122 ? -8.692 1.132 22.691 1.00 93.81 122 SER A CA 1
ATOM 972 C C . SER A 1 122 ? -7.709 1.902 21.823 1.00 93.81 122 SER A C 1
ATOM 974 O O . SER A 1 122 ? -7.324 1.487 20.728 1.00 93.81 122 SER A O 1
ATOM 976 N N . GLU A 1 123 ? -7.241 3.026 22.347 1.00 89.75 123 GLU A N 1
ATOM 977 C CA . GLU A 1 123 ? -6.213 3.804 21.674 1.00 89.75 123 GLU A CA 1
ATOM 978 C C . GLU A 1 123 ? -4.892 3.036 21.527 1.00 89.75 123 GLU A C 1
ATOM 980 O O . GLU A 1 123 ? -4.227 3.164 20.503 1.00 89.75 123 GLU A O 1
ATOM 985 N N . SER A 1 124 ? -4.550 2.179 22.496 1.00 91.81 124 SER A N 1
ATOM 986 C CA . SER A 1 124 ? -3.370 1.313 22.415 1.00 91.81 124 SER A CA 1
ATOM 987 C C . SER A 1 124 ? -3.433 0.351 21.226 1.00 91.81 124 SER A C 1
ATOM 989 O O . SER A 1 124 ? -2.440 0.221 20.514 1.00 91.81 124 SER A O 1
ATOM 991 N N . ILE A 1 125 ? -4.603 -0.245 20.955 1.00 93.06 125 ILE A N 1
ATOM 992 C CA . ILE A 1 125 ? -4.829 -1.077 19.763 1.00 93.06 125 ILE A CA 1
ATOM 993 C C . ILE A 1 125 ? -4.647 -0.229 18.499 1.00 93.06 125 ILE A C 1
ATOM 995 O O . ILE A 1 125 ? -3.974 -0.635 17.556 1.00 93.06 125 ILE A O 1
ATOM 999 N N . GLY A 1 126 ? -5.201 0.986 18.489 1.00 91.56 126 GLY A N 1
ATOM 1000 C CA . GLY A 1 126 ? -5.064 1.898 17.355 1.00 91.56 126 GLY A CA 1
ATOM 1001 C C . GLY A 1 126 ? -3.622 2.335 17.064 1.00 91.56 126 GLY A C 1
ATOM 1002 O O . GLY A 1 126 ? -3.260 2.502 15.899 1.00 91.56 126 GLY A O 1
ATOM 1003 N N . LEU A 1 127 ? -2.797 2.509 18.098 1.00 92.06 127 LEU A N 1
ATOM 1004 C CA . LEU A 1 127 ? -1.369 2.808 17.960 1.00 92.06 127 LEU A CA 1
ATOM 1005 C C . LEU A 1 1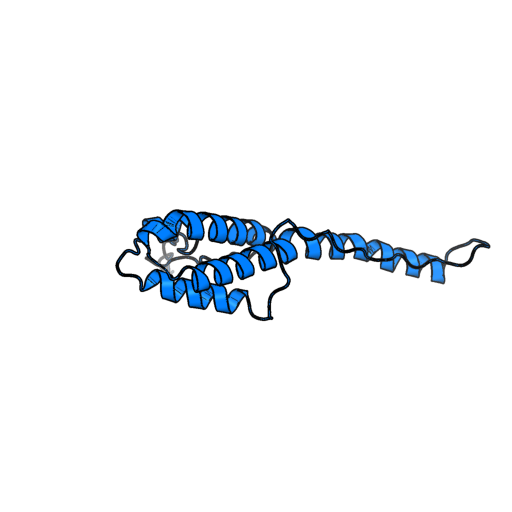27 ? -0.601 1.609 17.398 1.00 92.06 127 LEU A C 1
ATOM 1007 O O . LEU A 1 127 ? 0.181 1.781 16.468 1.00 92.06 127 LEU A O 1
ATOM 1011 N N . GLN A 1 128 ? -0.869 0.401 17.901 1.00 92.12 128 GLN A N 1
ATOM 1012 C CA . GLN A 1 128 ? -0.246 -0.831 17.403 1.00 92.12 128 GLN A CA 1
ATOM 1013 C C . GLN A 1 128 ? -0.572 -1.070 15.924 1.00 92.12 128 GLN A C 1
ATOM 1015 O O . GLN A 1 128 ? 0.317 -1.396 15.148 1.00 92.12 128 GLN A O 1
ATOM 1020 N N . MET A 1 129 ? -1.814 -0.809 15.509 1.00 92.00 129 MET A N 1
ATOM 1021 C CA . MET A 1 129 ? -2.243 -0.909 14.109 1.00 92.00 129 MET A CA 1
ATOM 1022 C C . MET A 1 129 ? -1.732 0.217 13.194 1.00 92.00 129 MET A C 1
ATOM 1024 O O . MET A 1 129 ? -1.984 0.173 11.991 1.00 92.00 129 MET A O 1
ATOM 1028 N N . GLY A 1 130 ? -1.101 1.267 13.729 1.00 91.12 130 GLY A N 1
ATOM 1029 C CA . GLY A 1 130 ? -0.685 2.430 12.937 1.00 91.12 130 GLY A CA 1
ATOM 1030 C C . GLY A 1 130 ? -1.849 3.283 12.409 1.00 91.12 130 GLY A C 1
ATOM 1031 O O . GLY A 1 130 ? -1.692 4.016 11.434 1.00 91.12 130 GLY A O 1
ATOM 1032 N N . ILE A 1 131 ? -3.034 3.209 13.030 1.00 91.88 131 ILE A N 1
ATOM 1033 C CA . ILE A 1 131 ? -4.241 3.974 12.638 1.00 91.88 131 ILE A CA 1
ATOM 1034 C C . ILE A 1 131 ? -4.477 5.204 13.529 1.00 91.88 131 ILE A C 1
ATOM 1036 O O . ILE A 1 131 ? -5.498 5.901 13.421 1.00 91.88 131 ILE A O 1
ATOM 1040 N N . VAL A 1 132 ? -3.532 5.468 14.429 1.00 88.19 132 VAL A N 1
ATOM 1041 C CA . VAL A 1 132 ? -3.452 6.637 15.300 1.00 88.19 132 VAL A CA 1
ATOM 1042 C C . VAL A 1 132 ? -2.128 7.330 15.007 1.00 88.19 132 VAL A C 1
ATOM 1044 O O . VAL A 1 132 ? -1.081 6.699 15.057 1.00 88.19 132 VAL A O 1
ATOM 1047 N N . GLY A 1 133 ? -2.183 8.616 14.659 1.00 79.81 133 GLY A N 1
ATOM 1048 C CA . GLY A 1 133 ? -0.973 9.386 14.402 1.00 79.81 133 GLY A CA 1
ATOM 1049 C C . GLY A 1 133 ? -0.323 9.856 15.696 1.00 79.81 133 GLY A C 1
ATOM 1050 O O . GLY A 1 133 ? -0.996 9.981 16.723 1.00 79.81 133 GLY A O 1
ATOM 1051 N N . GLU A 1 134 ? 0.975 10.128 15.613 1.00 74.00 134 GLU A N 1
ATOM 1052 C CA . GLU A 1 134 ? 1.782 10.609 16.731 1.00 74.00 134 GLU A CA 1
ATOM 1053 C C . GLU A 1 134 ? 1.254 11.937 17.294 1.00 74.00 134 GLU A C 1
ATOM 1055 O O . GLU A 1 134 ? 0.585 12.722 16.603 1.00 74.00 134 GLU A O 1
ATOM 1060 N N . GLU A 1 135 ? 1.543 12.180 18.572 1.00 71.75 135 GLU A N 1
ATOM 1061 C CA . GLU A 1 135 ? 1.224 13.449 19.217 1.00 71.75 135 GLU A CA 1
ATOM 1062 C C . GLU A 1 135 ? 2.064 14.577 18.612 1.00 71.75 135 GLU A C 1
ATOM 1064 O O . GLU A 1 135 ? 3.284 14.484 18.510 1.00 71.75 135 GLU A O 1
ATOM 1069 N N . ASP A 1 136 ? 1.394 15.654 18.204 1.00 64.25 136 ASP A N 1
ATOM 1070 C CA . ASP A 1 136 ? 2.048 16.855 17.697 1.00 64.25 136 ASP A CA 1
ATOM 1071 C C . ASP A 1 136 ? 2.593 17.646 18.893 1.00 64.25 136 ASP A C 1
ATOM 1073 O O . ASP A 1 136 ? 1.843 18.336 19.590 1.00 64.25 136 ASP A O 1
ATOM 1077 N N . THR A 1 137 ? 3.888 17.491 19.170 1.00 58.56 137 THR A N 1
ATOM 1078 C CA . THR A 1 137 ? 4.597 18.175 20.264 1.00 58.56 137 THR A CA 1
ATOM 1079 C C . THR A 1 137 ? 5.116 19.558 19.870 1.00 58.56 137 THR A C 1
ATOM 1081 O O . THR A 1 137 ? 5.819 20.186 20.657 1.00 58.56 137 THR A O 1
ATOM 1084 N N . SER A 1 138 ? 4.773 20.067 18.678 1.00 59.88 138 SER A N 1
ATOM 1085 C CA . SER A 1 138 ? 5.150 21.423 18.283 1.00 59.88 138 SER A CA 1
ATOM 1086 C C . SER A 1 138 ? 4.451 22.450 19.184 1.00 59.88 138 SER A C 1
ATOM 1088 O O . SER A 1 138 ? 3.239 22.665 19.063 1.00 59.88 138 SER A O 1
ATOM 1090 N N . GLU A 1 139 ? 5.200 23.089 20.082 1.00 53.50 139 GLU A N 1
ATOM 1091 C CA . GLU A 1 139 ? 4.757 24.311 20.752 1.00 53.50 139 GLU A CA 1
ATOM 1092 C C . GLU A 1 139 ? 4.528 25.390 19.689 1.00 53.50 139 GLU A C 1
ATOM 1094 O O . GLU A 1 139 ? 5.371 25.628 18.824 1.00 53.50 139 GLU A O 1
ATOM 1099 N N . ALA A 1 140 ? 3.355 26.023 19.713 1.00 56.09 140 ALA A N 1
ATOM 1100 C CA . ALA A 1 140 ? 3.124 27.204 18.899 1.00 56.09 140 ALA A CA 1
ATOM 1101 C C . ALA A 1 140 ? 4.055 28.307 19.414 1.00 56.09 140 ALA A C 1
ATOM 1103 O O . ALA A 1 140 ? 3.876 28.764 20.542 1.00 56.09 140 ALA A O 1
ATOM 1104 N N . GLU A 1 141 ? 5.040 28.718 18.610 1.00 53.28 141 GLU A N 1
ATOM 1105 C CA . GLU A 1 141 ? 5.854 29.893 18.915 1.00 53.28 141 GLU A CA 1
ATOM 1106 C C . GLU A 1 141 ? 4.909 31.083 19.130 1.00 53.28 141 GLU A C 1
ATOM 1108 O O . GLU A 1 141 ? 4.212 31.530 18.215 1.00 53.28 141 GLU A O 1
ATOM 1113 N N . THR A 1 142 ? 4.815 31.551 20.375 1.00 58.81 142 THR A N 1
ATOM 1114 C CA . THR A 1 142 ? 4.083 32.772 20.711 1.00 58.81 142 THR A CA 1
ATOM 1115 C C . THR A 1 142 ? 4.638 33.911 19.858 1.00 58.81 142 THR A C 1
ATOM 1117 O O . THR A 1 142 ? 5.855 34.100 19.856 1.00 58.81 142 THR A O 1
ATOM 1120 N N . PRO A 1 143 ? 3.798 34.680 19.142 1.00 61.88 143 PRO A N 1
ATOM 1121 C CA . PRO A 1 143 ? 4.287 35.773 18.318 1.00 61.88 143 PRO A CA 1
ATOM 1122 C C . PRO A 1 143 ? 4.955 36.823 19.206 1.00 61.88 143 PRO A C 1
ATOM 1124 O O . PRO A 1 143 ? 4.307 37.441 20.054 1.00 61.88 143 PRO A O 1
ATOM 1127 N N . THR A 1 144 ? 6.257 37.018 19.015 1.00 63.44 144 THR A N 1
ATOM 1128 C CA . THR A 1 144 ? 6.987 38.149 19.581 1.00 63.44 144 THR A CA 1
ATOM 1129 C C . THR A 1 144 ? 6.580 39.384 18.788 1.00 63.44 144 THR A C 1
ATOM 1131 O O . THR A 1 144 ? 6.884 39.497 17.602 1.00 63.44 144 THR A O 1
ATOM 1134 N N . PHE A 1 145 ? 5.832 40.285 19.416 1.00 60.41 145 PHE A N 1
ATOM 1135 C CA . PHE A 1 145 ? 5.601 41.614 18.862 1.00 60.41 145 PHE A CA 1
ATOM 1136 C C . PHE A 1 145 ? 6.816 42.473 19.230 1.00 60.41 145 PHE A C 1
ATOM 1138 O O . PHE A 1 145 ? 7.015 42.754 20.413 1.00 60.41 145 PHE A O 1
ATOM 1145 N N . GLU A 1 146 ? 7.645 42.806 18.238 1.00 59.88 146 GLU A N 1
ATOM 1146 C CA . GLU A 1 146 ? 8.677 43.854 18.339 1.00 59.88 146 GLU A CA 1
ATOM 1147 C C . GLU A 1 146 ? 8.067 45.255 18.198 1.00 59.88 146 GLU A C 1
ATOM 1149 O O . GLU A 1 146 ? 7.116 45.416 17.394 1.00 59.88 146 GLU A O 1
#

pLDDT: mean 89.98, std 10.42, range [53.28, 97.56]